Protein AF-A0A3D5XAZ7-F1 (afdb_monomer_lite)

Structure (mmCIF, N/CA/C/O backbone):
data_AF-A0A3D5XAZ7-F1
#
_entry.id   AF-A0A3D5XAZ7-F1
#
loop_
_atom_site.group_PDB
_atom_site.id
_atom_site.type_symbol
_atom_site.label_atom_id
_atom_site.label_alt_id
_atom_site.label_comp_id
_atom_site.label_asym_id
_atom_site.label_entity_id
_atom_site.label_seq_id
_atom_site.pdbx_PDB_ins_code
_atom_site.Cartn_x
_atom_site.Cartn_y
_atom_site.Cartn_z
_atom_site.occupancy
_atom_site.B_iso_or_equiv
_atom_site.auth_seq_id
_atom_site.auth_comp_id
_atom_site.auth_asym_id
_atom_site.auth_atom_id
_atom_site.pdbx_PDB_model_num
ATOM 1 N N . LYS A 1 1 ? 15.222 4.728 11.355 1.00 58.53 1 LYS A N 1
ATOM 2 C CA . LYS A 1 1 ? 14.286 5.482 10.477 1.00 58.53 1 LYS A CA 1
ATOM 3 C C . LYS A 1 1 ? 12.954 4.742 10.252 1.00 58.53 1 LYS A C 1
ATOM 5 O O . LYS A 1 1 ? 11.920 5.340 10.507 1.00 58.53 1 LYS A O 1
ATOM 10 N N . GLU A 1 2 ? 12.931 3.452 9.878 1.00 65.69 2 GLU A N 1
ATOM 11 C CA . GLU A 1 2 ? 11.662 2.720 9.633 1.00 65.69 2 GLU A CA 1
ATOM 12 C C . GLU A 1 2 ? 10.716 2.620 10.849 1.00 65.69 2 GLU A C 1
ATOM 14 O O . GLU A 1 2 ? 9.506 2.758 10.689 1.00 65.69 2 GLU A O 1
ATOM 19 N N . ALA A 1 3 ? 11.244 2.410 12.062 1.00 69.50 3 ALA A N 1
ATOM 20 C CA . ALA A 1 3 ? 10.428 2.330 13.280 1.00 69.50 3 ALA A CA 1
ATOM 21 C C . ALA A 1 3 ? 9.705 3.654 13.604 1.00 69.50 3 ALA A C 1
ATOM 23 O O . ALA A 1 3 ? 8.545 3.639 14.002 1.00 69.50 3 ALA A O 1
ATOM 24 N N . LEU A 1 4 ? 10.360 4.792 13.346 1.00 74.94 4 LEU A N 1
ATOM 25 C CA . LEU A 1 4 ? 9.790 6.125 13.554 1.00 74.94 4 LEU A CA 1
ATOM 26 C C . LEU A 1 4 ? 8.626 6.391 12.586 1.00 74.94 4 LEU A C 1
ATOM 28 O O . LEU A 1 4 ? 7.566 6.845 13.002 1.00 74.94 4 LEU A O 1
ATOM 32 N N . VAL A 1 5 ? 8.790 6.019 11.311 1.00 74.31 5 VAL A N 1
ATOM 33 C CA . VAL A 1 5 ? 7.734 6.144 10.292 1.00 74.31 5 VAL A CA 1
ATOM 34 C C . VAL A 1 5 ? 6.532 5.260 10.633 1.00 74.31 5 VAL A C 1
ATOM 36 O O . VAL A 1 5 ? 5.394 5.686 10.458 1.00 74.31 5 VAL A O 1
ATOM 39 N N . LYS A 1 6 ? 6.759 4.046 11.154 1.00 74.44 6 LYS A N 1
ATOM 40 C CA . LYS A 1 6 ? 5.675 3.175 11.638 1.00 74.44 6 LYS A CA 1
ATOM 41 C C . LYS A 1 6 ? 4.924 3.802 12.813 1.00 74.44 6 LYS A C 1
ATOM 43 O O . LYS A 1 6 ? 3.700 3.823 12.781 1.00 74.44 6 LYS A O 1
ATOM 48 N N . ALA A 1 7 ? 5.633 4.339 13.804 1.00 79.62 7 ALA A N 1
ATOM 49 C CA . ALA A 1 7 ? 5.014 4.978 14.966 1.00 79.62 7 ALA A CA 1
ATOM 50 C C . ALA A 1 7 ? 4.189 6.217 14.572 1.00 79.62 7 ALA A C 1
ATOM 52 O O . ALA A 1 7 ? 3.029 6.331 14.959 1.00 79.62 7 ALA A O 1
ATOM 53 N N . GLN A 1 8 ? 4.739 7.091 13.722 1.00 81.44 8 GLN A N 1
ATOM 54 C CA . GLN A 1 8 ? 4.014 8.246 13.179 1.00 81.44 8 GLN A CA 1
ATOM 55 C C . GLN A 1 8 ? 2.772 7.822 12.395 1.00 81.44 8 GLN A C 1
ATOM 57 O O . GLN A 1 8 ? 1.728 8.460 12.500 1.00 81.44 8 GLN A O 1
ATOM 62 N N . LYS A 1 9 ? 2.866 6.725 11.635 1.00 81.12 9 LYS A N 1
ATOM 63 C CA . LYS A 1 9 ? 1.724 6.173 10.910 1.00 81.12 9 LYS A CA 1
ATOM 64 C C . LYS A 1 9 ? 0.634 5.681 11.855 1.00 81.12 9 LYS A C 1
ATOM 66 O O . LYS A 1 9 ? -0.534 5.927 11.583 1.00 81.12 9 LYS A O 1
ATOM 71 N N . ILE A 1 10 ? 1.013 5.020 12.950 1.00 81.88 10 ILE A N 1
ATOM 72 C CA . ILE A 1 10 ? 0.065 4.554 13.965 1.00 81.88 10 ILE A CA 1
ATOM 73 C C . ILE A 1 10 ? -0.717 5.725 14.543 1.00 81.88 10 ILE A C 1
ATOM 75 O O . ILE A 1 10 ? -1.941 5.725 14.467 1.00 81.88 10 ILE A O 1
ATOM 79 N N . VAL A 1 11 ? -0.019 6.752 15.026 1.00 82.00 11 VAL A N 1
ATOM 80 C CA . VAL A 1 11 ? -0.655 7.950 15.594 1.00 82.00 11 VAL A CA 1
ATOM 81 C C . VAL A 1 11 ? -1.566 8.627 14.566 1.00 82.00 11 VAL A C 1
ATOM 83 O O . VAL A 1 11 ? -2.748 8.828 14.830 1.00 82.00 11 VAL A O 1
ATOM 86 N N . PHE A 1 12 ? -1.056 8.877 13.354 1.00 84.50 12 PHE A N 1
ATOM 87 C CA . PHE A 1 12 ? -1.807 9.557 12.295 1.00 84.50 12 PHE A CA 1
ATOM 88 C C . PHE A 1 12 ? -3.094 8.816 11.913 1.00 84.50 12 PHE A C 1
ATOM 90 O O . PHE A 1 12 ? -4.135 9.432 11.701 1.00 84.50 12 PHE A O 1
ATOM 97 N N . PHE A 1 13 ? -3.039 7.488 11.813 1.00 85.25 13 PHE A N 1
ATOM 98 C CA . PHE A 1 13 ? -4.199 6.691 11.426 1.00 85.25 13 PHE A CA 1
ATOM 99 C C . PHE A 1 13 ? -5.187 6.546 12.582 1.00 85.25 13 PHE A C 1
ATOM 101 O O . PHE A 1 13 ? -6.382 6.698 12.349 1.00 85.25 13 PHE A O 1
ATOM 108 N N . THR A 1 14 ? -4.729 6.318 13.815 1.00 83.75 14 THR A N 1
ATOM 109 C CA . THR A 1 14 ? -5.624 6.235 14.981 1.00 83.75 14 THR A CA 1
ATOM 110 C C . THR A 1 14 ? -6.445 7.519 15.137 1.00 83.75 14 THR A C 1
ATOM 112 O O . THR A 1 14 ? -7.663 7.442 15.287 1.00 83.75 14 THR A O 1
ATOM 115 N N . GLU A 1 15 ? -5.815 8.691 14.996 1.00 83.94 15 GLU A N 1
ATOM 116 C CA . GLU A 1 15 ? -6.502 9.989 15.061 1.00 83.94 15 GLU A CA 1
ATOM 117 C C . GLU A 1 15 ? -7.482 10.197 13.898 1.00 83.94 15 GLU A C 1
ATOM 119 O O . GLU A 1 15 ? -8.614 10.635 14.098 1.00 83.94 15 GLU A O 1
ATOM 124 N N . LYS A 1 16 ? -7.076 9.874 12.662 1.00 86.94 16 LYS A N 1
ATOM 125 C CA . LYS A 1 16 ? -7.905 10.113 11.467 1.00 86.94 16 LYS A CA 1
ATOM 126 C C . LYS A 1 16 ? -9.090 9.162 11.349 1.00 86.94 16 LYS A C 1
ATOM 128 O O . LYS A 1 16 ? -10.133 9.555 10.824 1.00 86.94 16 LYS A O 1
ATOM 133 N N . LEU A 1 17 ? -8.928 7.917 11.785 1.00 89.06 17 LEU A N 1
ATOM 134 C CA . LEU A 1 17 ? -9.967 6.896 11.687 1.00 89.06 17 LEU A CA 1
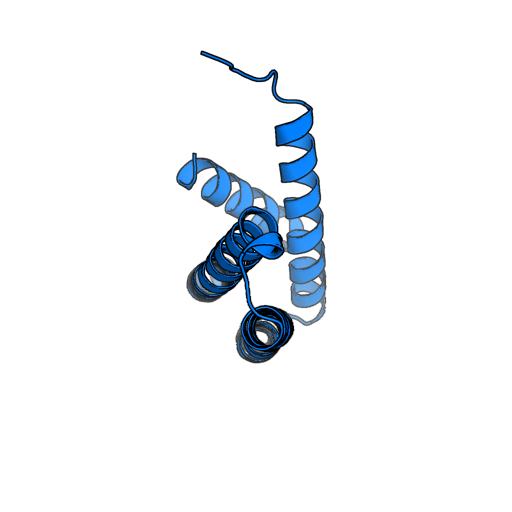ATOM 135 C C . LEU A 1 17 ? -10.893 6.893 12.907 1.00 89.06 17 LEU A C 1
ATOM 137 O O . LEU A 1 17 ? -11.991 6.346 12.803 1.00 89.06 17 LEU A O 1
ATOM 141 N N . ASN A 1 18 ? -10.487 7.523 14.017 1.00 88.19 18 ASN A N 1
ATOM 142 C CA . ASN A 1 18 ? -11.205 7.497 15.292 1.00 88.19 18 ASN A CA 1
ATOM 143 C C . ASN A 1 18 ? -11.528 6.052 15.719 1.00 88.19 18 ASN A C 1
ATOM 145 O O . ASN A 1 18 ? -12.691 5.682 15.906 1.00 88.19 18 ASN A O 1
ATOM 149 N N . LEU A 1 19 ? -10.488 5.212 15.754 1.00 87.69 19 LEU A N 1
ATOM 150 C CA . LEU A 1 19 ? -10.602 3.813 16.164 1.00 87.69 19 LEU A CA 1
ATOM 151 C C . LEU A 1 19 ? -10.809 3.735 17.677 1.00 87.69 19 LEU A C 1
ATOM 153 O O . LEU A 1 19 ? -10.073 4.363 18.440 1.00 87.69 19 LEU A O 1
ATOM 157 N N . THR A 1 20 ? -11.780 2.933 18.101 1.00 88.31 20 THR A N 1
ATOM 158 C CA . THR A 1 20 ? -11.900 2.521 19.505 1.00 88.31 20 THR A CA 1
ATOM 159 C C . THR A 1 20 ? -10.728 1.609 19.894 1.00 88.31 20 THR A C 1
ATOM 161 O O . THR A 1 20 ? -10.087 1.028 19.010 1.00 88.31 20 THR A O 1
ATOM 164 N N . PRO A 1 21 ? -10.414 1.463 21.195 1.00 87.81 21 PRO A N 1
ATOM 165 C CA . PRO A 1 21 ? -9.383 0.531 21.643 1.00 87.81 21 PRO A CA 1
ATOM 166 C C . PRO A 1 21 ? -9.607 -0.902 21.141 1.00 87.81 21 PRO A C 1
ATOM 168 O O . PRO A 1 21 ? -8.643 -1.530 20.699 1.00 87.81 21 PRO A O 1
ATOM 171 N N . GLU A 1 22 ? -10.854 -1.390 21.134 1.00 88.25 22 GLU A N 1
ATOM 172 C CA . GLU A 1 22 ? -11.175 -2.725 20.618 1.00 88.25 22 GLU A CA 1
ATOM 173 C C . GLU A 1 22 ? -10.933 -2.824 19.103 1.00 88.25 22 GLU A C 1
ATOM 175 O O . GLU A 1 22 ? -10.207 -3.707 18.649 1.00 88.25 22 GLU A O 1
ATOM 180 N N . GLU A 1 23 ? -11.449 -1.876 18.310 1.00 88.12 23 GLU A N 1
ATOM 181 C CA . GLU A 1 23 ? -11.235 -1.875 16.853 1.00 88.12 23 GLU A CA 1
ATOM 182 C C . GLU A 1 23 ? -9.748 -1.775 16.495 1.00 88.12 23 GLU A C 1
ATOM 184 O O . GLU A 1 23 ? -9.289 -2.408 15.544 1.00 88.12 23 GLU A O 1
ATOM 189 N N . ALA A 1 24 ? -8.975 -0.978 17.237 1.00 89.25 24 ALA A N 1
ATOM 190 C CA . ALA A 1 24 ? -7.546 -0.820 17.005 1.00 89.25 24 ALA A CA 1
ATOM 191 C C . ALA A 1 24 ? -6.787 -2.139 17.216 1.00 89.25 24 ALA A C 1
ATOM 193 O O . ALA A 1 24 ? -5.882 -2.448 16.432 1.00 89.25 24 ALA A O 1
ATOM 194 N N . GLN A 1 25 ? -7.158 -2.919 18.236 1.00 90.56 25 GLN A N 1
ATOM 195 C CA . GLN A 1 25 ? -6.528 -4.202 18.547 1.00 90.56 25 GLN A CA 1
ATOM 196 C C . GLN A 1 25 ? -6.640 -5.194 17.379 1.00 90.56 25 GLN A C 1
ATOM 198 O O . GLN A 1 25 ? -5.646 -5.844 17.042 1.00 90.56 25 GLN A O 1
ATOM 203 N N . ASP A 1 26 ? -7.791 -5.236 16.706 1.00 92.56 26 ASP A N 1
ATOM 204 C CA . ASP A 1 26 ? -8.030 -6.134 15.569 1.00 92.56 26 ASP A CA 1
ATOM 205 C C . ASP A 1 26 ? -7.558 -5.545 14.228 1.00 92.56 26 ASP A C 1
ATOM 207 O O . ASP A 1 26 ? -7.055 -6.257 13.349 1.00 92.56 26 ASP A O 1
ATOM 211 N N . PHE A 1 27 ? -7.648 -4.223 14.064 1.00 93.38 27 PHE A N 1
ATOM 212 C CA . PHE A 1 27 ? -7.249 -3.516 12.847 1.00 93.38 27 PHE A CA 1
ATOM 213 C C . PHE A 1 27 ? -5.738 -3.568 12.594 1.00 93.38 27 PHE A C 1
ATOM 215 O O . PHE A 1 27 ? -5.299 -3.850 11.470 1.00 93.38 27 PHE A O 1
ATOM 222 N N . TRP A 1 28 ? -4.920 -3.286 13.615 1.00 92.00 28 TRP A N 1
ATOM 223 C CA . TRP A 1 28 ? -3.472 -3.123 13.444 1.00 92.00 28 TRP A CA 1
ATOM 224 C C . TRP A 1 28 ? -2.766 -4.365 12.884 1.00 92.00 28 TRP A C 1
ATOM 226 O O . TRP A 1 28 ? -1.954 -4.202 11.966 1.00 92.00 28 TRP A O 1
ATOM 236 N N . PRO A 1 29 ? -3.049 -5.600 13.340 1.00 94.38 29 PRO A N 1
ATOM 237 C CA . PRO A 1 29 ? -2.475 -6.811 12.753 1.00 94.38 29 PRO A CA 1
ATOM 238 C C . PRO A 1 29 ? -2.751 -6.942 11.247 1.00 94.38 29 PRO A C 1
ATOM 240 O O . PRO A 1 29 ? -1.831 -7.218 10.463 1.00 94.38 29 PRO A O 1
ATOM 243 N N . V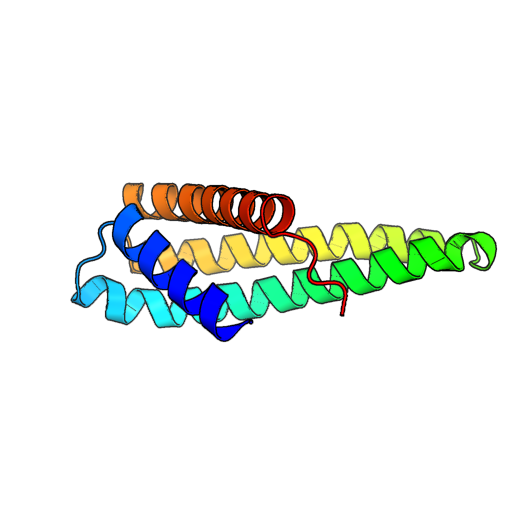AL A 1 30 ? -3.991 -6.682 10.819 1.00 95.44 30 VAL A N 1
ATOM 244 C CA . VAL A 1 30 ? -4.392 -6.755 9.405 1.00 95.44 30 VAL A CA 1
ATOM 245 C C . VAL A 1 30 ? -3.716 -5.653 8.597 1.00 95.44 30 VAL A C 1
ATOM 247 O O . VAL A 1 30 ? -3.119 -5.925 7.548 1.00 95.44 30 VAL A O 1
ATOM 250 N N . TYR A 1 31 ? -3.728 -4.422 9.104 1.00 93.00 31 TYR A N 1
ATOM 251 C CA . TYR A 1 31 ? -3.101 -3.288 8.438 1.00 93.00 31 TYR A CA 1
ATOM 252 C C . TYR A 1 31 ? -1.580 -3.445 8.304 1.00 93.00 31 TYR A C 1
ATOM 254 O O . TYR A 1 31 ? -1.007 -3.182 7.244 1.00 93.00 31 TYR A O 1
ATOM 262 N N . ASN A 1 32 ? -0.909 -3.931 9.347 1.00 92.00 32 ASN A N 1
ATOM 263 C CA . ASN A 1 32 ? 0.533 -4.171 9.333 1.00 92.00 32 ASN A CA 1
ATOM 264 C C . ASN A 1 32 ? 0.918 -5.231 8.296 1.00 92.00 32 ASN A C 1
ATOM 266 O O . ASN A 1 32 ? 1.923 -5.083 7.593 1.00 92.00 32 ASN A O 1
ATOM 270 N N . SER A 1 33 ? 0.099 -6.275 8.160 1.00 95.06 33 SER A N 1
ATOM 271 C CA . SER A 1 33 ? 0.262 -7.305 7.134 1.00 95.06 33 SER A CA 1
ATOM 272 C C . SER A 1 33 ? 0.105 -6.730 5.720 1.00 95.06 33 SER A C 1
ATOM 274 O O . SER A 1 33 ? 0.987 -6.928 4.877 1.00 95.06 33 SER A O 1
ATOM 276 N N . TYR A 1 34 ? -0.949 -5.937 5.480 1.00 95.00 34 TYR A N 1
ATOM 277 C CA . TYR A 1 34 ? -1.153 -5.206 4.222 1.00 95.00 34 TYR A CA 1
ATOM 278 C C . TYR A 1 34 ? 0.053 -4.336 3.876 1.00 95.00 34 TYR A C 1
ATOM 280 O O . TYR A 1 34 ? 0.619 -4.435 2.786 1.00 95.00 34 TYR A O 1
ATOM 288 N N . TRP A 1 35 ? 0.480 -3.506 4.826 1.00 90.12 35 TRP A N 1
ATOM 289 C CA . TRP A 1 35 ? 1.564 -2.555 4.629 1.00 90.12 35 TRP A CA 1
ATOM 290 C C . TRP A 1 35 ? 2.892 -3.255 4.337 1.00 90.12 35 TRP A C 1
ATOM 292 O O . TRP A 1 35 ? 3.618 -2.841 3.432 1.00 90.12 35 TRP A O 1
ATOM 302 N N . LYS A 1 36 ? 3.191 -4.358 5.036 1.00 92.44 36 LYS A N 1
ATOM 303 C CA . LYS A 1 36 ? 4.379 -5.179 4.769 1.00 92.44 36 LYS A CA 1
ATOM 304 C C . LYS A 1 36 ? 4.367 -5.725 3.340 1.00 92.44 36 LYS A C 1
ATOM 306 O O . LYS A 1 36 ? 5.354 -5.544 2.631 1.00 92.44 36 LYS A O 1
ATOM 311 N N . LYS A 1 37 ? 3.263 -6.343 2.903 1.00 96.19 37 LYS A N 1
ATOM 312 C CA . LYS A 1 37 ? 3.129 -6.885 1.537 1.00 96.19 37 LYS A CA 1
ATOM 313 C C . LYS A 1 37 ? 3.234 -5.785 0.476 1.00 96.19 37 LYS A C 1
ATOM 315 O O . LYS A 1 37 ? 4.014 -5.914 -0.464 1.00 96.19 37 LYS A O 1
ATOM 320 N N . LYS A 1 38 ? 2.527 -4.668 0.670 1.00 94.25 38 LYS A N 1
ATOM 321 C CA . LYS A 1 38 ? 2.559 -3.505 -0.231 1.00 94.25 38 LYS A CA 1
ATOM 322 C C . LYS A 1 38 ? 3.973 -2.952 -0.383 1.00 94.25 38 LYS A C 1
ATOM 324 O O . LYS A 1 38 ? 4.421 -2.701 -1.494 1.00 94.25 38 LYS A O 1
ATOM 329 N N . ASN A 1 39 ? 4.704 -2.802 0.720 1.00 91.19 39 ASN A N 1
ATOM 330 C CA . ASN A 1 39 ? 6.069 -2.285 0.681 1.00 91.19 39 ASN A CA 1
ATOM 331 C C . ASN A 1 39 ? 7.044 -3.196 -0.059 1.00 91.19 39 ASN A C 1
ATOM 333 O O . ASN A 1 39 ? 7.970 -2.678 -0.678 1.00 91.19 39 ASN A O 1
ATOM 337 N N . VAL A 1 40 ? 6.861 -4.518 0.001 1.00 96.19 40 VAL A N 1
ATOM 338 C CA . VAL A 1 40 ? 7.664 -5.450 -0.802 1.00 96.19 40 VAL A CA 1
ATOM 339 C C . VAL A 1 40 ? 7.428 -5.178 -2.286 1.00 96.19 40 VAL A C 1
ATOM 341 O O . VAL A 1 40 ? 8.390 -4.911 -2.997 1.00 96.19 40 VAL A O 1
ATOM 344 N N . ILE A 1 41 ? 6.167 -5.122 -2.727 1.00 97.38 41 ILE A N 1
ATOM 345 C CA . ILE A 1 41 ? 5.815 -4.844 -4.132 1.00 97.38 41 ILE A CA 1
ATOM 346 C C . ILE A 1 41 ? 6.399 -3.499 -4.586 1.00 97.38 41 ILE A C 1
ATOM 348 O O . ILE A 1 41 ? 7.093 -3.426 -5.597 1.00 97.38 41 ILE A O 1
ATOM 352 N N . VAL A 1 42 ? 6.196 -2.437 -3.800 1.00 93.81 42 VAL A N 1
ATOM 353 C CA . VAL A 1 42 ? 6.710 -1.093 -4.112 1.00 93.81 42 VAL A CA 1
ATOM 354 C C . VAL A 1 42 ? 8.240 -1.076 -4.177 1.00 93.81 42 VAL A C 1
ATOM 356 O O . VAL A 1 42 ? 8.809 -0.407 -5.039 1.00 93.81 42 VAL A O 1
ATOM 359 N N . ARG A 1 43 ? 8.926 -1.781 -3.270 1.00 95.25 43 ARG A N 1
ATOM 360 C CA . ARG A 1 43 ? 10.393 -1.857 -3.242 1.00 95.25 43 ARG A CA 1
ATOM 361 C C . ARG A 1 43 ? 10.931 -2.573 -4.475 1.00 95.25 43 ARG A C 1
ATOM 363 O O . ARG A 1 43 ? 11.843 -2.049 -5.108 1.00 95.25 43 ARG A O 1
ATOM 370 N N . GLU A 1 44 ? 10.369 -3.724 -4.821 1.00 97.19 44 GLU A N 1
ATOM 371 C CA . GLU A 1 44 ? 10.802 -4.492 -5.991 1.00 97.19 44 GLU A CA 1
ATOM 372 C C . GLU A 1 44 ? 10.494 -3.745 -7.292 1.00 97.19 44 GLU A C 1
ATOM 374 O O . GLU A 1 44 ? 11.366 -3.648 -8.156 1.00 97.19 44 GLU A O 1
ATOM 379 N N . ARG A 1 45 ? 9.335 -3.076 -7.382 1.00 97.69 45 ARG A N 1
ATOM 380 C CA . ARG A 1 45 ? 9.023 -2.171 -8.496 1.00 97.69 45 ARG A CA 1
ATOM 381 C C . ARG A 1 45 ? 10.059 -1.060 -8.631 1.00 97.69 45 ARG A C 1
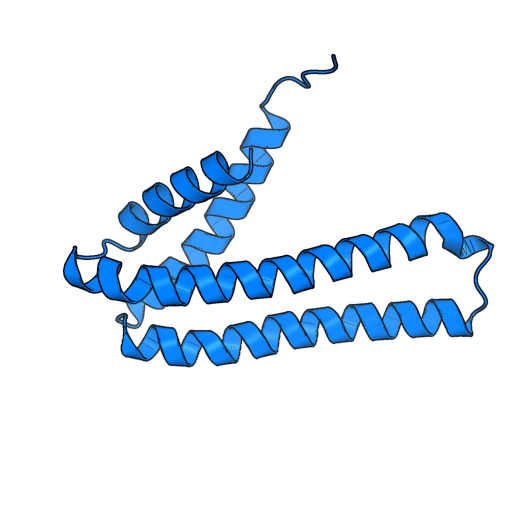ATOM 383 O O . ARG A 1 45 ? 10.574 -0.843 -9.723 1.00 97.69 45 ARG A O 1
ATOM 390 N N . LYS A 1 46 ? 10.392 -0.365 -7.538 1.00 96.06 46 LYS A N 1
ATOM 391 C CA . LYS A 1 46 ? 11.404 0.707 -7.555 1.00 96.06 46 LYS A CA 1
ATOM 392 C C . LYS A 1 46 ? 12.768 0.198 -8.014 1.00 96.06 46 LYS A C 1
ATOM 394 O O . LYS A 1 46 ? 13.367 0.831 -8.873 1.00 96.06 46 LYS A O 1
ATOM 399 N N . LYS A 1 47 ? 13.236 -0.935 -7.481 1.00 97.12 47 LYS A N 1
ATOM 400 C CA . LYS A 1 47 ? 14.511 -1.546 -7.887 1.00 97.12 47 LYS A CA 1
ATOM 401 C C . LYS A 1 47 ? 14.527 -1.893 -9.374 1.00 97.12 47 LYS A C 1
ATOM 403 O O . LYS A 1 47 ? 15.471 -1.530 -10.063 1.00 97.12 47 LYS A O 1
ATOM 408 N N . ALA A 1 48 ? 13.478 -2.553 -9.866 1.00 97.06 48 ALA A N 1
ATOM 409 C CA . ALA A 1 48 ? 13.384 -2.949 -11.267 1.00 97.06 48 ALA A CA 1
ATOM 410 C C . ALA A 1 48 ? 13.394 -1.733 -12.205 1.00 97.06 48 ALA A C 1
ATOM 412 O O . ALA A 1 48 ? 14.122 -1.726 -13.193 1.00 97.06 48 ALA A O 1
ATOM 413 N N . MET A 1 49 ? 12.622 -0.691 -11.879 1.00 97.06 49 MET A N 1
ATOM 414 C CA . MET A 1 49 ? 12.551 0.518 -12.705 1.00 97.06 49 MET A CA 1
ATOM 415 C C . MET A 1 49 ? 13.843 1.330 -12.662 1.00 97.06 49 MET A C 1
ATOM 417 O O . MET A 1 49 ? 14.265 1.851 -13.688 1.00 97.06 49 MET A O 1
ATOM 421 N N . HIS A 1 50 ? 14.488 1.408 -11.498 1.00 97.06 50 HIS A N 1
ATOM 422 C CA . HIS A 1 50 ? 15.785 2.060 -11.366 1.00 97.06 50 HIS A CA 1
ATOM 423 C C . HIS A 1 50 ? 16.852 1.347 -12.205 1.00 97.06 50 HIS A C 1
ATOM 425 O O . HIS A 1 50 ? 17.491 1.987 -13.030 1.00 97.06 50 HIS A O 1
ATOM 431 N N . TYR A 1 51 ? 16.953 0.019 -12.092 1.00 96.56 51 TYR A N 1
ATOM 432 C CA . TYR A 1 51 ? 17.901 -0.770 -12.879 1.00 96.56 51 TYR A CA 1
ATOM 433 C C . TYR A 1 51 ? 17.671 -0.633 -14.390 1.00 96.56 51 TYR A C 1
ATOM 435 O O . TYR A 1 51 ? 18.627 -0.446 -15.139 1.00 96.56 51 TYR A O 1
ATOM 443 N N . CYS A 1 52 ? 16.409 -0.691 -14.835 1.00 96.31 52 CYS A N 1
ATOM 444 C CA . CYS A 1 52 ? 16.053 -0.464 -16.236 1.00 96.31 52 CYS A CA 1
ATOM 445 C C . CYS A 1 52 ? 16.491 0.930 -16.699 1.00 96.31 52 CYS A C 1
ATOM 447 O O . CYS A 1 52 ? 17.157 1.050 -17.720 1.00 96.31 52 CYS A O 1
ATOM 449 N N . SER A 1 53 ? 16.198 1.972 -15.917 1.00 95.50 53 SER A N 1
ATOM 450 C CA . SER A 1 53 ? 16.581 3.348 -16.247 1.00 95.50 53 SER A CA 1
ATOM 451 C C . SER A 1 53 ? 18.096 3.558 -16.333 1.00 95.50 53 SER A C 1
ATOM 453 O O . SER A 1 53 ? 18.531 4.360 -17.150 1.00 95.50 53 SER A O 1
ATOM 455 N N . GLU A 1 54 ? 18.891 2.888 -15.496 1.00 97.06 54 GLU A N 1
ATOM 456 C CA . GLU A 1 54 ? 20.356 3.040 -15.470 1.00 97.06 54 GLU A CA 1
ATOM 457 C C . GLU A 1 54 ? 21.085 2.251 -16.564 1.00 97.06 54 GLU A C 1
ATOM 459 O O . GLU A 1 54 ? 22.239 2.549 -16.859 1.00 97.06 54 GLU A O 1
ATOM 464 N N . ASN A 1 55 ? 20.443 1.232 -17.142 1.00 96.50 55 ASN A N 1
ATOM 465 C CA . ASN A 1 55 ? 21.083 0.306 -18.083 1.00 96.50 55 ASN A CA 1
ATOM 466 C C . ASN A 1 55 ? 20.348 0.219 -19.429 1.00 96.50 55 ASN A C 1
ATOM 468 O O . ASN A 1 55 ? 20.620 -0.684 -20.218 1.00 96.50 55 ASN A O 1
ATOM 472 N N . MET A 1 56 ? 19.400 1.124 -19.687 1.00 93.38 56 MET A N 1
ATOM 473 C CA . MET A 1 56 ? 18.506 1.073 -20.849 1.00 93.38 56 MET A CA 1
ATOM 474 C C . MET A 1 56 ? 19.261 1.051 -22.184 1.00 93.38 56 MET A C 1
ATOM 476 O O . MET A 1 56 ? 18.846 0.366 -23.112 1.00 93.38 56 MET A O 1
ATOM 480 N N . ASP A 1 57 ? 20.385 1.762 -22.265 1.00 95.00 57 ASP A N 1
ATOM 481 C CA . ASP A 1 57 ? 21.280 1.843 -23.425 1.00 95.00 57 ASP A CA 1
ATOM 482 C C . ASP A 1 57 ? 21.981 0.514 -23.755 1.00 95.00 57 ASP A C 1
ATOM 484 O O . ASP A 1 57 ? 22.408 0.302 -24.889 1.00 95.00 57 ASP A O 1
ATOM 488 N N . LYS A 1 58 ? 22.086 -0.386 -22.773 1.00 96.31 58 LYS A N 1
ATOM 489 C CA . LYS A 1 58 ? 22.761 -1.690 -22.886 1.00 96.31 58 LYS A CA 1
ATOM 490 C C . LYS A 1 58 ? 21.787 -2.859 -23.009 1.00 96.31 58 LYS A C 1
ATOM 492 O O . LYS A 1 58 ? 22.227 -3.992 -23.185 1.00 96.31 58 LYS A O 1
ATOM 497 N N . MET A 1 59 ? 20.486 -2.604 -22.887 1.00 96.00 59 MET A N 1
ATOM 498 C CA . MET A 1 59 ? 19.450 -3.628 -22.962 1.00 96.00 59 MET A CA 1
ATOM 499 C C . MET A 1 59 ? 18.993 -3.862 -24.398 1.00 96.00 59 MET A C 1
ATOM 501 O O . MET A 1 59 ? 18.857 -2.943 -25.204 1.00 96.00 59 MET A O 1
ATOM 505 N N . SER A 1 60 ? 18.671 -5.113 -24.703 1.00 97.69 60 SER A N 1
ATOM 506 C CA . SER A 1 60 ? 17.936 -5.457 -25.915 1.00 97.69 60 SER A CA 1
ATOM 507 C C . SER A 1 60 ? 16.485 -4.968 -25.845 1.00 97.69 60 SER A C 1
ATOM 509 O O . SER A 1 60 ? 15.901 -4.818 -24.768 1.00 97.69 60 SER A O 1
ATOM 511 N N . SER A 1 61 ? 15.841 -4.810 -27.003 1.00 95.44 61 SER A N 1
ATOM 512 C CA . SER A 1 61 ? 14.419 -4.440 -27.071 1.00 95.44 61 SER A CA 1
ATOM 513 C C . SER A 1 61 ? 13.517 -5.407 -26.291 1.00 95.44 61 SER A C 1
ATOM 515 O O . SER A 1 61 ? 12.569 -4.972 -25.647 1.00 95.44 61 SER A O 1
ATOM 517 N N . LYS A 1 62 ? 13.850 -6.706 -26.283 1.00 97.31 62 LYS A N 1
ATOM 518 C CA . LYS A 1 62 ? 13.104 -7.739 -25.549 1.00 97.31 62 LYS A CA 1
ATOM 519 C C . LYS A 1 62 ? 13.247 -7.607 -24.029 1.00 97.31 62 LYS A C 1
ATOM 521 O O . LYS A 1 62 ? 12.316 -7.910 -23.288 1.00 97.31 62 LYS A O 1
ATOM 526 N N . GLU A 1 63 ? 14.408 -7.173 -23.543 1.00 96.12 63 GLU A N 1
ATOM 527 C CA . GLU A 1 63 ? 14.600 -6.895 -22.116 1.00 96.12 63 GLU A CA 1
ATOM 528 C C . GLU A 1 63 ? 13.811 -5.659 -21.691 1.00 96.12 63 GLU A C 1
ATOM 530 O O . GLU A 1 63 ? 13.113 -5.711 -20.680 1.00 96.12 63 GLU A O 1
ATOM 535 N N . ILE A 1 64 ? 13.848 -4.589 -22.490 1.00 95.94 64 ILE A N 1
ATOM 536 C CA . ILE A 1 64 ? 13.062 -3.372 -22.241 1.00 95.94 64 ILE A CA 1
ATOM 537 C C . ILE A 1 64 ? 11.561 -3.696 -22.205 1.00 95.94 64 ILE A C 1
ATOM 539 O O . ILE A 1 64 ? 10.870 -3.282 -21.273 1.00 95.94 64 ILE A O 1
ATOM 543 N N . GLU A 1 65 ? 11.068 -4.487 -23.162 1.00 97.31 65 GLU A N 1
ATOM 544 C CA . GLU A 1 65 ? 9.681 -4.973 -23.192 1.00 97.31 65 GLU A CA 1
ATOM 545 C C . GLU A 1 65 ? 9.322 -5.729 -21.905 1.00 97.31 65 GLU A C 1
ATOM 547 O O . GLU A 1 65 ? 8.337 -5.400 -21.244 1.00 97.31 65 GLU A O 1
ATOM 552 N N . ARG A 1 66 ? 10.184 -6.655 -21.461 1.00 97.62 66 ARG A N 1
ATOM 553 C CA . ARG A 1 66 ? 9.989 -7.389 -20.202 1.00 97.62 66 ARG A CA 1
ATOM 554 C C . ARG A 1 66 ? 9.905 -6.459 -18.987 1.00 97.62 66 ARG A C 1
ATOM 556 O O . ARG A 1 66 ? 9.108 -6.718 -18.086 1.00 97.62 66 ARG A O 1
ATOM 563 N N . TYR A 1 67 ? 10.706 -5.393 -18.922 1.00 97.56 67 TYR A N 1
ATOM 564 C CA . TYR A 1 67 ? 10.587 -4.399 -17.846 1.00 97.56 67 TYR A CA 1
ATOM 565 C C . TYR A 1 67 ? 9.268 -3.618 -17.924 1.00 97.56 67 TYR A C 1
ATOM 567 O O . TYR A 1 67 ? 8.684 -3.319 -16.877 1.00 97.56 67 TYR A O 1
ATOM 575 N N . GLY A 1 68 ? 8.774 -3.341 -19.133 1.00 97.12 68 GLY A N 1
ATOM 576 C CA . GLY A 1 68 ? 7.431 -2.806 -19.363 1.00 97.12 68 GLY A CA 1
ATOM 577 C C . GLY A 1 68 ? 6.339 -3.718 -18.793 1.00 97.12 68 GLY A C 1
ATOM 578 O O . GLY A 1 68 ? 5.516 -3.271 -17.991 1.00 97.12 68 GLY A O 1
ATOM 579 N N . ASP A 1 69 ? 6.391 -5.013 -19.099 1.00 98.12 69 ASP A N 1
ATOM 580 C CA . ASP A 1 69 ? 5.450 -6.002 -18.554 1.00 98.12 69 ASP A CA 1
ATOM 581 C C . ASP A 1 69 ? 5.541 -6.105 -17.028 1.00 98.12 69 ASP A C 1
ATOM 583 O O . ASP A 1 69 ? 4.525 -6.138 -16.325 1.00 98.12 69 ASP A O 1
ATOM 587 N N . MET A 1 70 ? 6.763 -6.106 -16.484 1.00 97.94 70 MET A N 1
ATOM 588 C CA . MET A 1 70 ? 6.988 -6.108 -15.038 1.00 97.94 70 MET A CA 1
ATOM 589 C C . MET A 1 70 ? 6.353 -4.887 -14.369 1.00 97.94 70 MET A C 1
ATOM 591 O O . MET A 1 70 ? 5.733 -5.032 -13.314 1.00 97.94 70 MET A O 1
ATOM 595 N N . TYR A 1 71 ? 6.471 -3.698 -14.968 1.00 97.31 71 TYR A N 1
ATOM 596 C CA . TYR A 1 71 ? 5.856 -2.475 -14.451 1.00 97.31 71 TYR A CA 1
ATOM 597 C C . TYR A 1 71 ? 4.338 -2.626 -14.302 1.00 97.31 71 TYR A C 1
ATOM 599 O O . TYR A 1 71 ? 3.796 -2.359 -13.225 1.00 97.31 71 TYR A O 1
ATOM 607 N N . ILE A 1 72 ? 3.664 -3.102 -15.351 1.00 98.12 72 ILE A N 1
ATOM 608 C CA . ILE A 1 72 ? 2.214 -3.330 -15.334 1.00 98.12 72 ILE A CA 1
ATOM 609 C C . ILE A 1 72 ? 1.845 -4.413 -14.316 1.00 98.12 72 ILE A C 1
ATOM 611 O O . ILE A 1 72 ? 0.913 -4.231 -13.528 1.00 98.12 72 ILE A O 1
ATOM 615 N N . ASN A 1 73 ? 2.605 -5.507 -14.258 1.00 98.38 73 ASN A N 1
ATOM 616 C CA . ASN A 1 73 ? 2.353 -6.589 -13.312 1.00 98.38 73 ASN A CA 1
ATOM 617 C C . ASN A 1 73 ? 2.485 -6.138 -11.847 1.00 98.38 73 ASN A C 1
ATOM 619 O O . ASN A 1 73 ? 1.669 -6.532 -11.015 1.00 98.38 73 ASN A O 1
ATOM 623 N N . PHE A 1 74 ? 3.451 -5.280 -11.509 1.00 98.38 74 PHE A N 1
ATOM 624 C CA . PHE A 1 74 ? 3.547 -4.739 -10.151 1.00 98.38 74 PHE A CA 1
ATOM 625 C C . PHE A 1 74 ? 2.316 -3.910 -9.772 1.00 98.38 74 PHE A C 1
ATOM 627 O O . PHE A 1 74 ? 1.806 -4.060 -8.665 1.00 98.38 74 PHE A O 1
ATOM 634 N N . HIS A 1 75 ? 1.797 -3.076 -10.680 1.00 97.25 75 HIS A N 1
ATOM 635 C CA . HIS A 1 75 ? 0.554 -2.337 -10.426 1.00 97.25 75 HIS A CA 1
ATOM 636 C C . HIS A 1 75 ? -0.635 -3.274 -10.241 1.00 97.25 75 HIS A C 1
ATOM 638 O O . HIS A 1 75 ? -1.403 -3.095 -9.298 1.00 97.25 75 HIS A O 1
ATOM 644 N N . LYS A 1 76 ? -0.738 -4.322 -11.066 1.00 98.31 76 LYS A N 1
ATOM 645 C CA . LYS A 1 76 ? -1.749 -5.368 -10.888 1.00 98.31 76 LYS A CA 1
ATOM 646 C C . LYS A 1 76 ? -1.652 -6.008 -9.499 1.00 98.31 76 LYS A C 1
ATOM 648 O O . LYS A 1 76 ? -2.663 -6.131 -8.819 1.00 98.31 76 LYS A O 1
ATOM 653 N N . GLN A 1 77 ? -0.448 -6.354 -9.043 1.00 98.19 77 GLN A N 1
ATOM 654 C CA . GLN A 1 77 ? -0.231 -6.902 -7.700 1.00 98.19 77 GLN A CA 1
ATOM 655 C C . GLN A 1 77 ? -0.635 -5.918 -6.592 1.00 98.19 77 GLN A C 1
ATOM 657 O O . GLN A 1 77 ? -1.242 -6.335 -5.606 1.00 98.19 77 GLN A O 1
ATOM 662 N N . GLU A 1 78 ? -0.328 -4.621 -6.734 1.00 96.38 78 GLU A N 1
ATOM 663 C CA . GLU A 1 78 ? -0.775 -3.591 -5.782 1.00 96.38 78 GLU A CA 1
ATOM 664 C C . GLU A 1 78 ? -2.316 -3.502 -5.742 1.00 96.38 78 GLU A C 1
ATOM 666 O O . GLU A 1 78 ? -2.896 -3.418 -4.654 1.00 96.38 78 GLU A O 1
ATOM 671 N N . SER A 1 79 ? -2.985 -3.568 -6.898 1.00 97.31 79 SER A N 1
ATOM 672 C CA . SER A 1 79 ? -4.450 -3.561 -7.008 1.00 97.31 79 SER A CA 1
ATOM 673 C C . SER A 1 79 ? -5.095 -4.819 -6.425 1.00 97.31 79 SER A C 1
ATOM 675 O O . SER A 1 79 ? -6.027 -4.706 -5.630 1.00 97.31 79 SER A O 1
ATOM 677 N N . ASP A 1 80 ? -4.585 -6.004 -6.756 1.00 98.31 80 ASP A N 1
ATOM 678 C CA . ASP A 1 80 ? -5.087 -7.282 -6.237 1.00 98.31 80 ASP A CA 1
ATOM 679 C C . ASP A 1 80 ? -4.958 -7.332 -4.709 1.00 98.31 80 ASP A C 1
ATOM 681 O O . ASP A 1 80 ? -5.892 -7.723 -4.003 1.00 98.31 80 ASP A O 1
ATOM 685 N N . LEU A 1 81 ? -3.829 -6.846 -4.181 1.00 97.81 81 LEU A N 1
ATOM 686 C CA . LEU A 1 81 ? -3.608 -6.711 -2.746 1.00 97.81 81 LEU A CA 1
ATOM 687 C C . LEU A 1 81 ? -4.624 -5.754 -2.106 1.00 97.81 81 LEU A C 1
ATOM 689 O O . LEU A 1 81 ? -5.153 -6.043 -1.032 1.00 97.81 81 LEU A O 1
ATOM 693 N N . LEU A 1 82 ? -4.918 -4.618 -2.743 1.00 96.12 82 LEU A N 1
ATOM 694 C CA . LEU A 1 82 ? -5.921 -3.680 -2.237 1.00 96.12 82 LEU A CA 1
ATOM 695 C C . LEU A 1 82 ? -7.319 -4.313 -2.205 1.00 96.12 82 LEU A C 1
ATOM 697 O O . LEU A 1 82 ? -8.038 -4.137 -1.220 1.00 96.12 82 LEU A O 1
ATOM 701 N N . VAL A 1 83 ? -7.691 -5.082 -3.231 1.00 97.88 83 VAL A N 1
ATOM 702 C CA . VAL A 1 83 ? -8.964 -5.818 -3.271 1.00 97.88 83 VAL A CA 1
ATOM 703 C C . VAL A 1 83 ? -9.035 -6.862 -2.155 1.00 97.88 83 VAL A C 1
ATOM 705 O O . VAL A 1 83 ? -10.054 -6.937 -1.465 1.00 97.88 83 VAL A O 1
ATOM 708 N N . GLU A 1 84 ? -7.968 -7.641 -1.942 1.00 97.88 84 GLU A N 1
ATOM 709 C CA . GLU A 1 84 ? -7.883 -8.638 -0.864 1.00 97.88 84 GLU A CA 1
ATOM 710 C C . GLU A 1 84 ? -8.111 -7.985 0.505 1.00 97.88 84 GLU A C 1
ATOM 712 O O . GLU A 1 84 ? -8.955 -8.432 1.284 1.00 97.88 84 GLU A O 1
ATOM 717 N N . TYR A 1 85 ? -7.380 -6.910 0.802 1.00 97.25 85 TYR A N 1
ATOM 718 C CA . TYR A 1 85 ? -7.430 -6.287 2.122 1.00 97.25 85 TYR A CA 1
ATOM 719 C C . TYR A 1 85 ? -8.660 -5.412 2.335 1.00 97.25 85 TYR A C 1
ATOM 721 O O . TYR A 1 85 ? -9.106 -5.304 3.469 1.00 97.25 85 TYR A O 1
ATOM 729 N N . ASN A 1 86 ? -9.274 -4.863 1.284 1.00 96.69 86 ASN A N 1
ATOM 730 C CA . ASN A 1 86 ? -10.574 -4.200 1.409 1.00 96.69 86 ASN A CA 1
ATOM 731 C C . ASN A 1 86 ? -11.641 -5.151 1.970 1.00 96.69 86 ASN A C 1
ATOM 733 O O . ASN A 1 86 ? -12.426 -4.747 2.820 1.00 96.69 86 ASN A O 1
ATOM 737 N N . LYS A 1 87 ? -11.649 -6.426 1.550 1.00 97.62 87 LYS A N 1
ATOM 738 C CA . LYS A 1 87 ? -12.568 -7.430 2.117 1.00 97.62 87 LYS A CA 1
ATOM 739 C C . LYS A 1 87 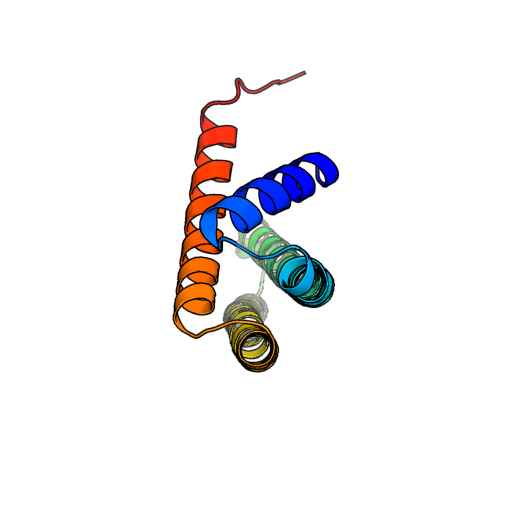? -12.340 -7.600 3.621 1.00 97.62 87 LYS A C 1
ATOM 741 O O . LYS A 1 87 ? -13.289 -7.505 4.384 1.00 97.62 87 LYS A O 1
ATOM 746 N N . LYS A 1 88 ? -11.077 -7.720 4.039 1.00 97.06 88 LYS A N 1
ATOM 747 C CA . LYS A 1 88 ? -10.693 -7.830 5.456 1.00 97.06 88 LYS A CA 1
ATOM 748 C C . LYS A 1 88 ? -11.033 -6.569 6.255 1.00 97.06 88 LYS A C 1
ATOM 750 O O . LYS A 1 88 ? -11.488 -6.659 7.382 1.00 97.06 88 LYS A O 1
ATOM 755 N N . PHE A 1 89 ? -10.852 -5.380 5.680 1.00 95.38 89 PHE A N 1
ATOM 756 C CA . PHE A 1 89 ? -11.206 -4.132 6.358 1.00 95.38 89 PHE A CA 1
ATOM 757 C C . PHE A 1 89 ? -12.718 -3.972 6.534 1.00 95.38 89 PHE A C 1
ATOM 759 O O . PHE A 1 89 ? -13.131 -3.423 7.547 1.00 95.38 89 PHE A O 1
ATOM 766 N N . LYS A 1 90 ? -13.541 -4.488 5.612 1.00 95.69 90 LYS A N 1
ATOM 767 C CA . LYS A 1 90 ? -15.010 -4.505 5.754 1.00 95.69 90 LYS A CA 1
ATOM 768 C C . LYS A 1 90 ? -15.512 -5.368 6.908 1.00 95.69 90 LYS A C 1
ATOM 770 O O . LYS A 1 90 ? -16.611 -5.123 7.387 1.00 95.69 90 LYS A O 1
ATOM 775 N N . GLU A 1 91 ? -14.731 -6.353 7.338 1.00 95.31 91 GLU A N 1
ATOM 776 C CA . GLU A 1 91 ? -15.053 -7.180 8.507 1.00 95.31 91 GLU A CA 1
ATOM 777 C C . GLU A 1 91 ? -14.739 -6.459 9.828 1.00 95.31 91 GLU A C 1
ATOM 779 O O . GLU A 1 91 ? -15.295 -6.816 10.859 1.00 95.31 91 GLU A O 1
ATOM 784 N N . LEU A 1 92 ? -13.872 -5.439 9.796 1.00 93.38 92 LEU A N 1
ATOM 785 C CA . LEU A 1 92 ? -13.343 -4.769 10.990 1.00 93.38 92 LEU A CA 1
ATOM 786 C C . LEU A 1 92 ? -13.835 -3.329 11.164 1.00 93.38 92 LEU A C 1
ATOM 788 O O . LEU A 1 92 ? -13.846 -2.813 12.275 1.00 93.38 92 LEU A O 1
ATOM 792 N N . LEU A 1 93 ? -14.173 -2.650 10.067 1.00 93.25 93 LEU A N 1
ATOM 793 C CA . LEU A 1 93 ? -14.450 -1.218 10.038 1.00 93.25 93 LEU A CA 1
ATOM 794 C C . LEU A 1 93 ? -15.744 -0.914 9.286 1.00 93.25 93 LEU A C 1
ATOM 796 O O . LEU A 1 93 ? -16.091 -1.555 8.293 1.00 93.25 93 LEU A O 1
ATOM 800 N N . THR A 1 94 ? -16.412 0.156 9.707 1.00 94.81 94 THR A N 1
ATOM 801 C CA . THR A 1 94 ? -17.548 0.729 8.985 1.00 94.81 94 THR A CA 1
ATOM 802 C C . THR A 1 94 ? -17.116 1.319 7.631 1.00 94.81 94 THR A C 1
ATOM 804 O O . THR A 1 94 ? -15.964 1.742 7.469 1.00 94.81 94 THR A O 1
ATOM 807 N N . PRO A 1 95 ? -18.025 1.416 6.639 1.00 94.94 95 PRO A N 1
ATOM 808 C CA . PRO A 1 95 ? -17.698 1.973 5.325 1.00 94.94 95 PRO A CA 1
ATOM 809 C C . PRO A 1 95 ? -17.077 3.380 5.364 1.00 94.94 95 PRO A C 1
ATOM 811 O O . PRO A 1 95 ? -16.167 3.665 4.584 1.00 94.94 95 PRO A O 1
ATOM 814 N N . ASP A 1 96 ? -17.506 4.251 6.287 1.00 94.44 96 ASP A N 1
ATOM 815 C CA . ASP A 1 96 ? -16.936 5.597 6.435 1.00 94.44 96 ASP A CA 1
ATOM 816 C C . ASP A 1 96 ? -15.474 5.556 6.913 1.00 94.44 96 ASP A C 1
ATOM 818 O O . ASP A 1 96 ? -14.628 6.284 6.386 1.00 94.44 96 ASP A O 1
ATOM 822 N N . LYS A 1 97 ? -15.145 4.659 7.853 1.00 93.94 97 LYS A N 1
ATOM 823 C CA . LYS A 1 97 ? -13.780 4.466 8.360 1.00 93.94 97 LYS A CA 1
ATOM 824 C C . LYS A 1 97 ? -12.859 3.878 7.296 1.00 93.94 97 LYS A C 1
ATOM 826 O O . LYS A 1 97 ? -11.696 4.269 7.223 1.00 93.94 97 LYS A O 1
ATOM 831 N N . ILE A 1 98 ? -13.368 3.011 6.422 1.00 94.56 98 ILE A N 1
ATOM 832 C CA . ILE A 1 98 ? -12.603 2.485 5.279 1.00 94.56 98 ILE A CA 1
ATOM 833 C C . ILE A 1 98 ? -12.259 3.604 4.288 1.00 94.56 98 ILE A C 1
ATOM 835 O O . ILE A 1 98 ? -11.131 3.680 3.803 1.00 94.56 98 ILE A O 1
ATOM 839 N N . MET A 1 99 ? -13.185 4.524 4.015 1.00 94.25 99 MET A N 1
ATOM 840 C CA . MET A 1 99 ? -12.870 5.669 3.155 1.00 94.25 99 MET A CA 1
ATOM 841 C C . MET A 1 99 ? -11.844 6.606 3.805 1.00 94.25 99 MET A C 1
ATOM 843 O O . MET A 1 99 ? -10.886 7.016 3.143 1.00 94.25 99 MET A O 1
ATOM 847 N N . LYS A 1 100 ? -11.967 6.866 5.116 1.00 93.44 100 LYS A N 1
ATOM 848 C CA . LYS A 1 100 ? -10.955 7.608 5.892 1.00 93.44 100 LYS A CA 1
ATOM 849 C C . LYS A 1 100 ? -9.594 6.912 5.874 1.00 93.44 100 LYS A C 1
ATOM 851 O O . LYS A 1 100 ? -8.579 7.592 5.774 1.00 93.44 100 LYS A O 1
ATOM 856 N N . LEU A 1 101 ? -9.554 5.579 5.910 1.00 92.62 101 LEU A N 1
ATOM 857 C CA . LEU A 1 101 ? -8.323 4.793 5.790 1.00 92.62 101 LEU A CA 1
ATOM 858 C C . LEU A 1 101 ? -7.585 5.081 4.481 1.00 92.62 101 LEU A C 1
ATOM 860 O O . LEU A 1 101 ? -6.370 5.293 4.483 1.00 92.62 101 LEU A O 1
ATOM 864 N N . TYR A 1 102 ? -8.305 5.089 3.360 1.00 91.81 102 TYR A N 1
ATOM 865 C CA . TYR A 1 102 ? -7.704 5.349 2.053 1.00 91.81 102 TYR A CA 1
ATOM 866 C C . TYR A 1 102 ? -7.232 6.792 1.912 1.00 91.81 102 TYR A C 1
ATOM 868 O O . TYR A 1 102 ? -6.131 7.024 1.406 1.00 91.81 102 TYR A O 1
ATOM 876 N N . GLN A 1 103 ? -8.009 7.744 2.428 1.00 90.62 103 GLN A N 1
ATOM 877 C CA . GLN A 1 103 ? -7.594 9.141 2.497 1.00 90.62 103 GLN A CA 1
ATOM 878 C C . GLN A 1 103 ? -6.344 9.310 3.373 1.00 90.62 103 GLN A C 1
ATOM 880 O O . GLN A 1 103 ? -5.379 9.943 2.951 1.00 90.62 103 GLN A O 1
ATOM 885 N N . ALA A 1 104 ? -6.301 8.663 4.540 1.00 89.06 104 ALA A N 1
ATOM 886 C CA . ALA A 1 104 ? -5.159 8.715 5.444 1.00 89.06 104 ALA A CA 1
ATOM 887 C C . ALA A 1 104 ? -3.882 8.126 4.817 1.00 89.06 104 ALA A C 1
ATOM 889 O O . ALA A 1 104 ? -2.801 8.675 5.021 1.00 89.06 104 ALA A O 1
ATOM 890 N N . ASP A 1 105 ? -3.966 7.057 4.011 1.00 84.81 105 ASP A N 1
ATOM 891 C CA . ASP A 1 105 ? -2.793 6.513 3.296 1.00 84.81 105 ASP A CA 1
ATOM 892 C C . ASP A 1 105 ? -2.262 7.479 2.229 1.00 84.81 105 ASP A C 1
ATOM 894 O O . ASP A 1 105 ? -1.045 7.562 2.034 1.00 84.81 105 ASP A O 1
ATOM 898 N N . TYR A 1 106 ? -3.140 8.235 1.567 1.00 86.44 106 TYR A N 1
ATOM 899 C CA . TYR A 1 106 ? -2.745 9.286 0.626 1.00 86.44 106 TYR A CA 1
ATOM 900 C C . TYR A 1 106 ? -2.118 10.494 1.341 1.00 86.44 106 TYR A C 1
ATOM 902 O O . TYR A 1 106 ? -1.019 10.938 0.985 1.00 86.44 106 TYR A O 1
ATOM 910 N N . ASP A 1 107 ? -2.772 10.983 2.393 1.00 86.19 107 ASP A N 1
ATOM 911 C CA . ASP A 1 107 ? -2.319 12.136 3.170 1.00 86.19 107 ASP A CA 1
ATOM 912 C C . ASP A 1 107 ? -0.984 11.853 3.857 1.00 86.19 107 ASP A C 1
ATOM 914 O O . ASP A 1 107 ? -0.084 12.691 3.832 1.00 86.19 107 ASP A O 1
ATOM 918 N N . PHE A 1 108 ? -0.807 10.647 4.400 1.00 84.06 108 PHE A N 1
ATOM 919 C CA . PHE A 1 108 ? 0.436 10.247 5.051 1.00 84.06 108 PHE A CA 1
ATOM 920 C C . PHE A 1 108 ? 1.611 10.199 4.068 1.00 84.06 108 PHE A C 1
ATOM 922 O O . PHE A 1 108 ? 2.706 10.656 4.392 1.00 84.06 108 PHE A O 1
ATOM 929 N N . LYS A 1 109 ? 1.401 9.714 2.836 1.00 81.31 109 LYS A N 1
ATOM 930 C CA . LYS A 1 109 ? 2.435 9.777 1.786 1.00 81.31 109 LYS A CA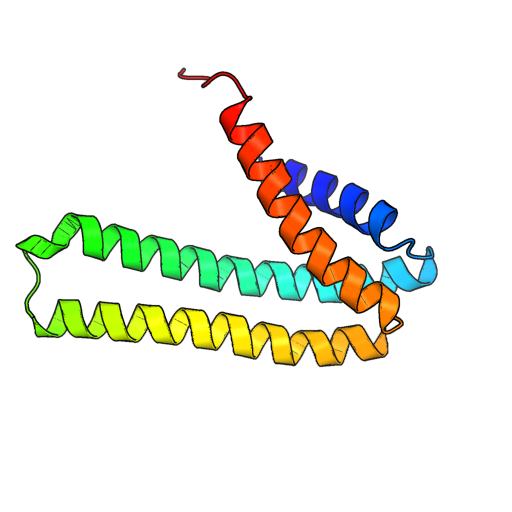 1
ATOM 931 C C . LYS A 1 109 ? 2.812 11.221 1.466 1.00 81.31 109 LYS A C 1
ATOM 933 O O . LYS A 1 109 ? 3.997 11.537 1.391 1.00 81.31 109 LYS A O 1
ATOM 938 N N . THR A 1 110 ? 1.819 12.093 1.320 1.00 83.94 110 THR A N 1
ATOM 939 C CA . THR A 1 110 ? 2.038 13.522 1.055 1.00 83.94 110 THR A CA 1
ATOM 940 C C . THR A 1 110 ? 2.778 14.196 2.211 1.00 83.94 110 THR A C 1
ATOM 942 O O . THR A 1 110 ? 3.715 14.963 1.988 1.00 83.94 110 THR A O 1
ATOM 945 N N . TYR A 1 111 ? 2.402 13.874 3.448 1.00 81.50 111 TYR A N 1
ATOM 946 C CA . TYR A 1 111 ? 3.065 14.340 4.659 1.00 81.50 111 TYR A CA 1
ATOM 947 C C . TYR A 1 111 ? 4.536 13.912 4.688 1.00 81.50 111 TYR A C 1
ATOM 949 O O . TYR A 1 111 ? 5.405 14.768 4.842 1.00 81.50 111 TYR A O 1
ATOM 957 N N . LEU A 1 112 ? 4.836 12.631 4.450 1.00 79.31 112 LEU A N 1
ATOM 958 C CA . LEU A 1 112 ? 6.215 12.134 4.410 1.00 79.31 112 LEU A CA 1
ATOM 959 C C . LEU A 1 112 ? 7.051 12.821 3.324 1.00 79.31 112 LEU A C 1
ATOM 961 O O . LEU A 1 112 ? 8.192 13.192 3.583 1.00 79.31 112 LEU A O 1
ATOM 965 N N . LEU A 1 113 ? 6.491 13.040 2.130 1.00 78.12 113 LEU A N 1
ATOM 966 C CA . LEU A 1 113 ? 7.187 13.754 1.053 1.00 78.12 113 LEU A CA 1
ATOM 967 C C . LEU A 1 113 ? 7.520 15.199 1.446 1.00 78.12 113 LEU A C 1
ATOM 969 O O . LEU A 1 113 ? 8.623 15.672 1.180 1.00 78.12 113 LEU A O 1
ATOM 973 N N . ARG A 1 114 ? 6.596 15.891 2.122 1.00 81.56 114 ARG A N 1
ATOM 974 C CA . ARG A 1 114 ? 6.841 17.241 2.655 1.00 81.56 114 ARG A CA 1
ATOM 975 C C . ARG A 1 114 ? 7.908 17.235 3.747 1.00 81.56 114 ARG A C 1
ATOM 977 O O . ARG A 1 114 ? 8.760 18.113 3.741 1.00 81.56 114 ARG A O 1
ATOM 984 N N . GLN A 1 115 ? 7.885 16.253 4.649 1.00 76.12 115 GLN A N 1
ATOM 985 C CA . GLN A 1 115 ? 8.898 16.111 5.700 1.00 76.12 115 GLN A CA 1
ATOM 986 C C . GLN A 1 115 ? 10.292 15.867 5.113 1.00 76.12 115 GLN A C 1
ATOM 988 O O . GLN A 1 115 ? 11.247 16.469 5.583 1.00 76.12 115 GLN A O 1
ATOM 993 N N . ILE A 1 116 ? 10.412 15.052 4.060 1.00 74.56 116 ILE A N 1
ATOM 994 C CA . ILE A 1 116 ? 11.687 14.832 3.356 1.00 74.56 116 ILE A CA 1
ATOM 995 C C . ILE A 1 116 ? 12.169 16.125 2.691 1.00 74.56 116 ILE A C 1
ATOM 997 O O . ILE A 1 116 ? 13.340 16.457 2.805 1.00 74.56 116 ILE A O 1
ATOM 1001 N N . ARG A 1 117 ? 11.274 16.873 2.034 1.00 75.38 117 ARG A N 1
ATOM 1002 C CA . ARG A 1 117 ? 11.622 18.135 1.359 1.00 75.38 117 ARG A CA 1
ATOM 1003 C C . ARG A 1 117 ? 12.017 19.256 2.326 1.00 75.38 117 ARG A C 1
ATOM 1005 O O . ARG A 1 117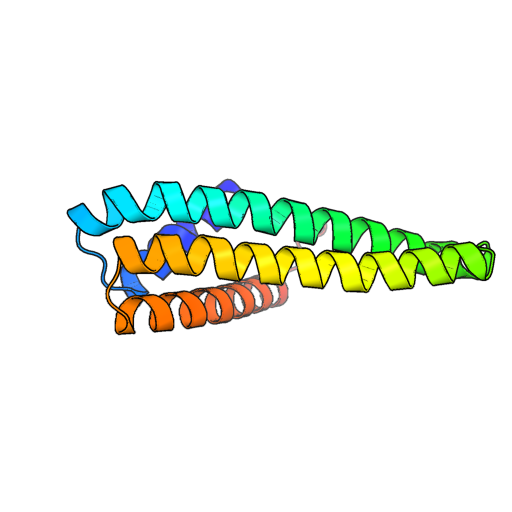 ? 12.816 20.108 1.966 1.00 75.38 117 ARG A O 1
ATOM 1012 N N . ASN A 1 118 ? 11.418 19.279 3.514 1.00 74.69 118 ASN A N 1
ATOM 1013 C CA . ASN A 1 118 ? 11.632 20.326 4.513 1.00 74.69 118 ASN A CA 1
ATOM 1014 C C . ASN A 1 118 ? 12.681 19.942 5.569 1.00 74.69 118 ASN A C 1
ATOM 1016 O O . ASN A 1 118 ? 13.057 20.787 6.378 1.00 74.69 118 ASN A O 1
ATOM 1020 N N . SER A 1 119 ? 13.129 18.684 5.597 1.00 57.47 119 SER A N 1
ATOM 1021 C CA . SER A 1 119 ? 14.274 18.282 6.412 1.00 57.47 119 SER A CA 1
ATOM 1022 C C . SER A 1 119 ? 15.534 18.818 5.731 1.00 57.47 119 SER A C 1
ATOM 1024 O O . SER A 1 119 ? 15.726 18.506 4.554 1.00 57.47 119 SER A O 1
ATOM 1026 N N . PRO A 1 120 ? 16.386 19.610 6.411 1.00 49.66 120 PRO A N 1
ATOM 1027 C CA . PRO A 1 120 ? 17.677 19.975 5.849 1.00 49.66 120 PRO A CA 1
ATOM 1028 C C . PRO A 1 120 ? 18.412 18.675 5.531 1.00 49.66 120 PRO A C 1
ATOM 1030 O O . PRO A 1 120 ? 18.466 17.767 6.367 1.00 49.66 120 PRO A O 1
ATOM 1033 N N . SER A 1 121 ? 18.895 18.561 4.296 1.00 48.25 121 SER A N 1
ATOM 1034 C CA . SER A 1 121 ? 19.781 17.493 3.858 1.00 48.25 121 SER A CA 1
ATOM 1035 C C . SER A 1 121 ? 20.926 17.407 4.857 1.00 48.25 121 SER A C 1
ATOM 1037 O O . SER A 1 121 ? 21.830 18.232 4.860 1.00 48.25 121 SER A O 1
ATOM 1039 N N . THR A 1 122 ? 20.848 16.433 5.761 1.00 43.16 122 THR A N 1
ATOM 1040 C CA . THR A 1 122 ? 21.994 15.997 6.553 1.00 43.16 122 THR A CA 1
ATOM 1041 C C . THR A 1 122 ? 22.834 15.174 5.588 1.00 43.16 122 THR A C 1
ATOM 1043 O O . THR A 1 122 ? 22.729 13.951 5.524 1.00 43.16 122 THR A O 1
ATOM 1046 N N . GLU A 1 123 ? 23.521 15.902 4.709 1.00 37.38 123 GLU A N 1
ATOM 1047 C CA . GLU A 1 123 ? 24.779 15.476 4.124 1.00 37.38 123 GLU A CA 1
ATOM 1048 C C . GLU A 1 123 ? 25.798 15.528 5.266 1.00 37.38 123 GLU A C 1
ATOM 1050 O O . GLU A 1 123 ? 26.239 16.602 5.671 1.00 37.38 123 GLU A O 1
ATOM 1055 N N . GLU A 1 124 ? 26.074 14.361 5.839 1.00 31.81 124 GLU A N 1
ATOM 1056 C CA . GLU A 1 124 ? 27.371 14.028 6.432 1.00 31.81 124 GLU A CA 1
ATOM 1057 C C . GLU A 1 124 ? 27.946 12.858 5.634 1.00 31.81 124 GLU A C 1
ATOM 1059 O O . GLU A 1 124 ? 27.173 11.904 5.359 1.00 31.81 124 GLU A O 1
#

Secondary structure (DSSP, 8-state):
-HHHHHHHHHHHHHHHHT--HHHHHHHHHHHHHHHHHHHHHHHHHHHHHHHHHHHGGGS-HHHHHHHHHHHHHHHHHHHHHHHHHHHHHHHHS-HHHHHHHHHHHHHHHHHHHHHHHHS-----

pLDDT: mean 88.66, std 12.75, range [31.81, 98.38]

Foldseek 3Di:
DVVVLVVVLLVLLCVLLVDDPVLSVLPVVLVVVLVVQLVVLVVVLVVLVVVCVVCVVVDDPVVNVVSVVSNVVSVVSNVVSVVVSVVVVVVRDDPVSVVSVVVSVVVSVVVVVVVVVPPPPPPD

Sequence (124 aa):
KEALVKAQKIVFFTEKLNLTPEEAQDFWPVYNSYWKKKNVIVRERKKAMHYCSENMDKMSSKEIERYGDMYINFHKQESDLLVEYNKKFKELLTPDKIMKLYQADYDFKTYLLRQIRNSPSTEE

Radius of gyration: 17.85 Å; chains: 1; bounding box: 45×29×49 Å